Protein AF-A0A7Y2FID9-F1 (afdb_monomer_lite)

Sequence (78 aa):
MVPIRKNREFSETIAGQFGVSNIRHKVAKIYGRPDDTLSLGYLETWYYFREKLSFVFHNDELEKIMPLNIGGQSSLGR

Secondary structure (DSSP, 8-state):
-------HHHHHHHHHHS-GGGHHHHHHHHH-S-SEEEEETTEEEEEETTTTEEEEEETTEEEEEEE-----------

pLDDT: mean 72.85, std 17.8, range [35.72, 93.75]

Foldseek 3Di:
DDPPDPDPVVVVCLQPPDDQQASPVVCCVVLNAAPDWDDDPQWIKGHHVVQQKIFIGGNSHGPDIDGRCPDDCPDPDD

Radius of gyration: 14.45 Å; chains: 1; bounding box: 34×40×37 Å

Structure (mmCIF, N/CA/C/O backbone):
data_AF-A0A7Y2FID9-F1
#
_entry.id   AF-A0A7Y2FID9-F1
#
loop_
_atom_site.group_PDB
_atom_site.id
_atom_site.type_symbol
_atom_site.label_atom_id
_atom_site.label_alt_id
_atom_site.label_comp_id
_atom_site.label_asym_id
_atom_site.label_entity_id
_atom_site.label_seq_id
_atom_site.pdbx_PDB_ins_code
_atom_site.Cartn_x
_atom_site.Cartn_y
_atom_site.Cartn_z
_atom_site.occupancy
_atom_site.B_iso_or_equiv
_atom_site.auth_seq_id
_atom_site.auth_comp_id
_atom_site.auth_asym_id
_atom_site.auth_atom_id
_atom_site.pdbx_PDB_model_num
ATOM 1 N N . MET A 1 1 ? -22.596 2.860 8.961 1.00 36.75 1 MET A N 1
ATOM 2 C CA . MET A 1 1 ? -21.442 2.849 8.033 1.00 36.75 1 MET A CA 1
ATOM 3 C C . MET A 1 1 ? -20.673 4.139 8.265 1.00 36.75 1 MET A C 1
ATOM 5 O O . MET A 1 1 ? -21.194 5.195 7.937 1.00 36.75 1 MET A O 1
ATOM 9 N N . VAL A 1 2 ? -19.522 4.091 8.940 1.00 35.72 2 VAL A N 1
ATOM 10 C CA . VAL A 1 2 ? -18.727 5.302 9.205 1.00 35.72 2 VAL A CA 1
ATOM 11 C C . VAL A 1 2 ? -17.958 5.636 7.924 1.00 35.72 2 VAL A C 1
ATOM 13 O O . VAL A 1 2 ? -17.231 4.767 7.439 1.00 35.72 2 VAL A O 1
ATOM 16 N N . PRO A 1 3 ? -18.124 6.830 7.331 1.00 42.69 3 PRO A N 1
ATOM 17 C CA . PRO A 1 3 ? -17.349 7.220 6.167 1.00 42.69 3 PRO A CA 1
ATOM 18 C C . PRO A 1 3 ? -15.904 7.420 6.620 1.00 42.69 3 PRO A C 1
ATOM 20 O O . PRO A 1 3 ? -15.573 8.412 7.266 1.00 42.69 3 PRO A O 1
ATOM 23 N N . ILE A 1 4 ? -15.049 6.444 6.315 1.00 47.22 4 ILE A N 1
ATOM 24 C CA . ILE A 1 4 ? -13.610 6.537 6.547 1.00 47.22 4 ILE A CA 1
ATOM 25 C C . ILE A 1 4 ? -13.0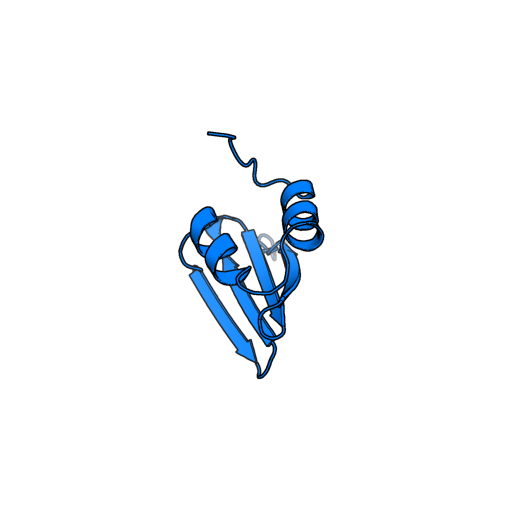96 7.631 5.609 1.00 47.22 4 ILE A C 1
ATOM 27 O O . ILE A 1 4 ? -12.819 7.395 4.433 1.00 47.22 4 ILE A O 1
ATOM 31 N N . ARG A 1 5 ? -13.037 8.869 6.103 1.00 46.22 5 ARG A N 1
ATOM 32 C CA . ARG A 1 5 ? -12.331 9.944 5.413 1.00 46.22 5 ARG A CA 1
ATOM 33 C C . ARG A 1 5 ? -10.855 9.552 5.400 1.00 46.22 5 ARG A C 1
ATOM 35 O O . ARG A 1 5 ? -10.288 9.304 6.459 1.00 46.22 5 ARG A O 1
ATOM 42 N N . LYS A 1 6 ? -10.272 9.465 4.198 1.00 50.88 6 LYS A N 1
ATOM 43 C CA . LYS A 1 6 ? -8.846 9.225 3.906 1.00 50.88 6 LYS A CA 1
ATOM 44 C C . LYS A 1 6 ? -7.986 10.348 4.520 1.00 50.88 6 LYS A C 1
ATOM 46 O O . LYS A 1 6 ? -7.477 11.198 3.802 1.00 50.88 6 LYS A O 1
ATOM 51 N N . ASN A 1 7 ? -7.902 10.408 5.845 1.00 46.53 7 ASN A N 1
ATOM 52 C CA . ASN A 1 7 ? -7.190 11.434 6.598 1.00 46.53 7 ASN A CA 1
ATOM 53 C C . ASN A 1 7 ? -6.010 10.807 7.335 1.00 46.53 7 ASN A C 1
ATOM 55 O O . ASN A 1 7 ? -6.060 9.647 7.724 1.00 46.53 7 ASN A O 1
ATOM 59 N N . ARG A 1 8 ? -4.958 11.596 7.548 1.00 53.41 8 ARG A N 1
ATOM 60 C CA . ARG A 1 8 ? -3.712 11.209 8.229 1.00 53.41 8 ARG A CA 1
ATOM 61 C C . ARG A 1 8 ? -3.930 10.517 9.588 1.00 53.41 8 ARG A C 1
ATOM 63 O O . ARG A 1 8 ? -3.212 9.577 9.902 1.00 53.41 8 ARG A O 1
ATOM 70 N N . GLU A 1 9 ? -4.974 10.899 10.323 1.00 55.59 9 GLU A N 1
ATOM 71 C CA . GLU A 1 9 ? -5.401 10.242 11.572 1.00 55.59 9 GLU A CA 1
ATOM 72 C C . GLU A 1 9 ? -5.806 8.772 11.384 1.00 55.59 9 GLU A C 1
ATOM 74 O O . GLU A 1 9 ? -5.620 7.955 12.281 1.00 55.59 9 GLU A O 1
ATOM 79 N N . PHE A 1 10 ? -6.336 8.393 10.218 1.00 59.12 10 PHE A N 1
ATOM 80 C CA . PHE A 1 10 ? -6.707 7.009 9.920 1.00 59.12 10 PHE A CA 1
ATOM 81 C C . PHE A 1 10 ? -5.475 6.112 9.781 1.00 59.12 10 PHE A C 1
ATOM 83 O O . PHE A 1 10 ? -5.479 4.984 10.267 1.00 59.12 10 PHE A O 1
ATOM 90 N N . SER A 1 11 ? -4.408 6.627 9.168 1.00 57.16 11 SER A N 1
ATOM 91 C CA . SER A 1 11 ? -3.110 5.959 9.057 1.00 57.16 11 SER A CA 1
ATOM 92 C C . SER A 1 11 ? -2.541 5.603 10.429 1.00 57.16 11 SER A C 1
ATOM 94 O O . SER A 1 11 ? -2.119 4.473 10.662 1.00 57.16 11 SER A O 1
ATOM 96 N N . GLU A 1 12 ? -2.588 6.571 11.346 1.00 57.03 12 GLU A N 1
ATOM 97 C CA . GLU A 1 12 ? -2.108 6.435 12.722 1.00 57.03 12 GLU A CA 1
ATOM 98 C C . GLU A 1 12 ? -3.032 5.520 13.541 1.00 57.03 12 GLU A C 1
ATOM 100 O O . GLU A 1 12 ? -2.559 4.689 14.312 1.00 57.03 12 GLU A O 1
ATOM 105 N N . THR A 1 13 ? -4.347 5.574 13.300 1.00 58.31 13 THR A N 1
ATOM 106 C CA . THR A 1 13 ? -5.334 4.693 13.950 1.00 58.31 13 THR A CA 1
ATOM 107 C C . THR A 1 13 ? -5.183 3.235 13.507 1.00 58.31 13 THR A C 1
ATOM 109 O O . THR A 1 13 ? -5.250 2.324 14.330 1.00 58.31 13 THR A O 1
ATOM 112 N N . ILE A 1 14 ? -4.945 2.985 12.216 1.00 59.03 14 ILE A N 1
ATOM 113 C CA . ILE A 1 14 ? -4.724 1.636 11.680 1.00 59.03 14 ILE A CA 1
ATOM 114 C C . ILE A 1 14 ? -3.415 1.040 12.211 1.00 59.03 14 ILE A C 1
ATOM 116 O O . ILE A 1 14 ? -3.405 -0.138 12.569 1.00 59.03 14 ILE A O 1
ATOM 120 N N . ALA A 1 15 ? -2.353 1.848 12.308 1.00 54.44 15 ALA A N 1
ATOM 121 C CA . ALA A 1 15 ? -1.082 1.438 12.900 1.00 54.44 15 ALA A CA 1
ATOM 122 C C . ALA A 1 15 ? -1.194 1.186 14.418 1.00 54.44 15 ALA A C 1
ATOM 124 O O . ALA A 1 15 ? -0.592 0.246 14.927 1.00 54.44 15 ALA A O 1
ATOM 125 N N . GLY A 1 16 ? -1.995 1.985 15.135 1.00 52.34 16 GLY A N 1
ATOM 126 C CA . GLY A 1 16 ? -2.108 1.920 16.594 1.00 52.34 16 GLY A CA 1
ATOM 127 C C . GLY A 1 16 ? -3.095 0.890 17.160 1.00 52.34 16 GLY A C 1
ATOM 128 O O . GLY A 1 16 ? -2.874 0.403 18.264 1.00 52.34 16 GLY A O 1
ATOM 129 N N . GLN A 1 17 ? -4.189 0.549 16.462 1.00 52.31 17 GLN A N 1
ATOM 130 C CA . GLN A 1 17 ? -5.290 -0.220 17.078 1.00 52.31 17 GLN A CA 1
ATOM 131 C C . GLN A 1 17 ? -5.334 -1.724 16.783 1.00 52.31 17 GLN A C 1
ATOM 133 O O . GLN A 1 17 ? -5.992 -2.439 17.536 1.00 52.31 17 GLN A O 1
ATOM 138 N N . PHE A 1 18 ? -4.742 -2.233 15.696 1.00 52.53 18 PHE A N 1
ATOM 139 C CA . PHE A 1 18 ? -5.263 -3.492 15.130 1.00 52.53 18 PHE A CA 1
ATOM 140 C C . PHE A 1 18 ? -4.321 -4.683 15.006 1.00 52.53 18 PHE A C 1
ATOM 142 O O . PHE A 1 18 ? -4.793 -5.744 14.596 1.00 52.53 18 PHE A O 1
ATOM 149 N N . GLY A 1 19 ? -3.059 -4.567 15.413 1.00 53.50 19 GLY A N 1
ATOM 150 C CA . GLY A 1 19 ? -2.125 -5.683 15.312 1.00 53.50 19 GLY A CA 1
ATOM 151 C C . GLY A 1 19 ? -1.806 -6.062 13.860 1.00 53.50 19 GLY A C 1
ATOM 152 O O . GLY A 1 19 ? -2.558 -5.837 12.910 1.00 53.50 19 GLY A O 1
ATOM 153 N N . VAL A 1 20 ? -0.621 -6.626 13.704 1.00 51.25 20 VAL A N 1
ATOM 154 C CA . VAL A 1 20 ? 0.136 -6.739 12.456 1.00 51.25 20 VAL A CA 1
ATOM 155 C C . VAL A 1 20 ? -0.556 -7.585 11.377 1.00 51.25 20 VAL A C 1
ATOM 157 O O . VAL A 1 20 ? -0.409 -7.348 10.184 1.00 51.25 20 VAL A O 1
ATOM 160 N N . SER A 1 21 ? -1.379 -8.553 11.776 1.00 54.44 21 SER A N 1
ATOM 161 C CA . SER A 1 21 ? -1.651 -9.736 10.953 1.00 54.44 21 SER A CA 1
ATOM 162 C C . SER A 1 21 ? -2.509 -9.552 9.696 1.00 54.44 21 SER A C 1
ATOM 164 O O . SER A 1 21 ? -2.752 -10.549 9.024 1.00 54.44 21 SER A O 1
ATOM 166 N N . ASN A 1 22 ? -2.990 -8.352 9.334 1.00 69.19 22 ASN A N 1
ATOM 167 C CA . ASN A 1 22 ? -3.563 -8.184 7.987 1.00 69.19 22 ASN A CA 1
ATOM 168 C C . ASN A 1 22 ? -3.721 -6.742 7.480 1.00 69.19 22 ASN A C 1
ATOM 170 O O . ASN A 1 22 ? -4.751 -6.368 6.902 1.00 69.19 22 ASN A O 1
ATOM 174 N N . ILE A 1 23 ? -2.726 -5.889 7.708 1.00 78.38 23 ILE A N 1
ATOM 175 C CA . ILE A 1 23 ? -2.820 -4.489 7.280 1.00 78.38 23 ILE A CA 1
ATOM 176 C C . ILE A 1 23 ? -2.925 -4.348 5.752 1.00 78.38 23 ILE A C 1
ATOM 178 O O . ILE A 1 23 ? -3.693 -3.520 5.264 1.00 78.38 23 ILE A O 1
ATOM 182 N N . ARG A 1 24 ? -2.279 -5.243 4.995 1.00 80.62 24 ARG A N 1
ATOM 183 C CA . ARG A 1 24 ? -2.345 -5.311 3.525 1.00 80.62 24 ARG A CA 1
ATOM 184 C C . ARG A 1 24 ? -3.764 -5.540 3.009 1.00 80.62 24 ARG A C 1
ATOM 186 O O . ARG A 1 24 ? -4.237 -4.795 2.154 1.00 80.62 24 ARG A O 1
ATOM 193 N N . HIS A 1 25 ? -4.490 -6.513 3.569 1.00 82.31 25 HIS A N 1
ATOM 194 C CA . HIS A 1 25 ? -5.879 -6.771 3.177 1.00 82.31 25 HIS A CA 1
ATOM 195 C C . HIS A 1 25 ? -6.792 -5.579 3.486 1.00 82.31 25 HIS A C 1
ATOM 197 O O . HIS A 1 25 ? -7.707 -5.279 2.722 1.00 82.31 25 HIS A O 1
ATOM 203 N N . LYS A 1 26 ? -6.537 -4.856 4.583 1.00 79.44 26 LYS A N 1
ATOM 204 C CA . LYS A 1 26 ? -7.305 -3.649 4.922 1.00 79.44 26 LYS A CA 1
ATOM 205 C C . LYS A 1 26 ? -7.020 -2.501 3.960 1.00 79.44 26 LYS A C 1
ATOM 207 O O . LYS A 1 26 ? -7.968 -1.867 3.502 1.00 79.44 26 LYS A O 1
ATOM 212 N N . VAL A 1 27 ? -5.750 -2.266 3.625 1.00 83.31 27 VAL A N 1
ATOM 213 C CA . VAL A 1 27 ? -5.367 -1.280 2.605 1.00 83.31 27 VAL A CA 1
ATOM 214 C C . VAL A 1 27 ? -6.056 -1.624 1.284 1.00 83.31 27 VAL A C 1
ATOM 216 O O . VAL A 1 27 ? -6.755 -0.773 0.737 1.00 83.31 27 VAL A O 1
ATOM 219 N N . ALA A 1 28 ? -5.996 -2.889 0.856 1.00 83.88 28 ALA A N 1
ATOM 220 C CA . ALA A 1 28 ? -6.653 -3.347 -0.367 1.00 83.88 28 ALA A CA 1
ATOM 221 C C . ALA A 1 28 ? -8.186 -3.187 -0.335 1.00 83.88 28 ALA A C 1
ATOM 223 O O . ALA A 1 28 ? -8.809 -2.850 -1.337 1.00 83.88 28 ALA A O 1
ATOM 224 N N . LYS A 1 29 ? -8.826 -3.388 0.822 1.00 84.44 29 LYS A N 1
ATOM 225 C CA . LYS A 1 29 ? -10.279 -3.212 0.976 1.00 84.44 29 LYS A CA 1
ATOM 226 C C . LYS A 1 29 ? -10.724 -1.752 0.833 1.00 84.44 29 LYS A C 1
ATOM 228 O O . LYS A 1 29 ? -11.853 -1.500 0.422 1.00 84.44 29 LYS A O 1
ATOM 233 N N . ILE A 1 30 ? -9.874 -0.801 1.215 1.00 84.06 30 ILE A N 1
ATOM 234 C CA . ILE A 1 30 ? -10.211 0.630 1.251 1.00 84.06 30 ILE A CA 1
ATOM 235 C C . ILE A 1 30 ? -9.816 1.324 -0.047 1.00 84.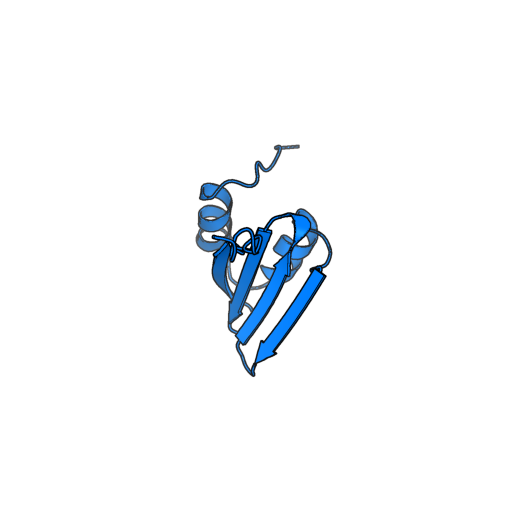06 30 ILE A C 1
ATOM 237 O O . ILE A 1 30 ? -10.587 2.116 -0.586 1.00 84.06 30 ILE A O 1
ATOM 241 N N . TYR A 1 31 ? -8.604 1.051 -0.519 1.00 83.88 31 TYR A N 1
ATOM 242 C CA . TYR A 1 31 ? -8.027 1.699 -1.690 1.00 83.88 31 TYR A CA 1
ATOM 243 C C . TYR A 1 31 ? -8.219 0.876 -2.968 1.00 83.88 31 TYR A C 1
ATOM 245 O O . TYR A 1 31 ? -8.047 1.403 -4.061 1.00 83.88 31 TYR A O 1
ATOM 253 N N . GLY A 1 32 ? -8.651 -0.380 -2.847 1.00 86.94 32 GLY A N 1
ATOM 254 C CA . GLY A 1 32 ? -8.730 -1.311 -3.964 1.00 86.94 32 GLY A CA 1
ATOM 255 C C . GLY A 1 32 ? -7.392 -2.001 -4.209 1.00 86.94 32 GLY A C 1
ATOM 256 O O . GLY A 1 32 ? -6.516 -2.037 -3.350 1.00 86.94 32 GLY A O 1
ATOM 257 N N . ARG A 1 33 ? -7.232 -2.579 -5.398 1.00 89.31 33 ARG A N 1
ATOM 258 C CA . ARG A 1 33 ? -5.952 -3.155 -5.814 1.00 89.31 33 ARG A CA 1
ATOM 259 C C . ARG A 1 33 ? -4.935 -2.019 -6.034 1.00 89.31 33 ARG A C 1
ATOM 261 O O . ARG A 1 33 ? -5.330 -1.019 -6.629 1.00 89.31 33 ARG A O 1
ATOM 268 N N . PRO A 1 34 ? -3.670 -2.161 -5.597 1.00 90.56 34 PRO A N 1
ATOM 269 C CA . PRO A 1 34 ? -2.636 -1.188 -5.938 1.00 90.56 34 PRO A CA 1
ATOM 270 C C . PRO A 1 34 ? -2.444 -1.100 -7.453 1.00 90.56 34 PRO A C 1
ATOM 272 O O . PRO A 1 34 ? -2.580 -2.106 -8.156 1.00 90.56 34 PRO A O 1
ATOM 275 N N . ASP A 1 35 ? -2.124 0.100 -7.936 1.00 91.88 35 ASP A N 1
ATOM 276 C CA . ASP A 1 35 ? -1.804 0.340 -9.345 1.00 91.88 35 ASP A CA 1
ATOM 277 C C . ASP A 1 35 ? -0.473 -0.327 -9.714 1.00 91.88 35 ASP A C 1
ATOM 279 O O . ASP A 1 35 ? -0.333 -0.873 -10.806 1.00 91.88 35 ASP A O 1
ATOM 283 N N . ASP A 1 36 ? 0.486 -0.301 -8.783 1.00 93.31 36 ASP A N 1
ATOM 284 C CA . ASP A 1 36 ? 1.789 -0.943 -8.932 1.00 93.31 36 ASP A CA 1
ATOM 285 C C . ASP A 1 36 ? 2.342 -1.412 -7.578 1.00 93.31 36 ASP A C 1
ATOM 287 O O . ASP A 1 36 ? 1.950 -0.916 -6.516 1.00 93.31 36 ASP A O 1
ATOM 291 N N . THR A 1 37 ? 3.264 -2.371 -7.606 1.00 92.62 37 THR A N 1
ATOM 292 C CA . THR A 1 37 ? 3.898 -2.939 -6.414 1.00 92.62 37 THR A CA 1
ATOM 293 C C . THR A 1 37 ? 5.387 -3.167 -6.639 1.00 92.62 37 THR A C 1
ATOM 295 O O . THR A 1 37 ? 5.771 -3.856 -7.581 1.00 92.62 37 THR A O 1
ATOM 298 N N . LEU A 1 38 ? 6.226 -2.670 -5.732 1.00 92.50 38 LEU A N 1
ATOM 299 C CA . LEU A 1 38 ? 7.664 -2.935 -5.704 1.00 92.50 38 LEU A CA 1
ATOM 300 C C . LEU A 1 38 ? 7.989 -3.834 -4.513 1.00 92.50 38 LEU A C 1
ATOM 302 O O . LEU A 1 38 ? 7.734 -3.439 -3.383 1.00 92.50 38 LEU A O 1
ATOM 306 N N . SER A 1 39 ? 8.594 -4.999 -4.737 1.00 91.69 39 SER A N 1
ATOM 307 C CA . SER A 1 39 ? 9.069 -5.872 -3.655 1.00 91.69 39 SER A CA 1
ATOM 308 C C . SER A 1 39 ? 10.592 -5.982 -3.675 1.00 91.69 39 SER A C 1
ATOM 310 O O . SER A 1 39 ? 11.199 -6.197 -4.724 1.00 91.69 39 SER A O 1
ATOM 312 N N . LEU A 1 40 ? 11.204 -5.817 -2.505 1.00 88.44 40 LEU A N 1
ATOM 313 C CA . LEU A 1 40 ? 12.635 -5.914 -2.267 1.00 88.44 40 LEU A CA 1
ATOM 314 C C . LEU A 1 40 ? 12.887 -6.679 -0.960 1.00 88.44 40 LEU A C 1
ATOM 316 O O . LEU A 1 40 ? 13.032 -6.104 0.120 1.00 88.44 40 LEU A O 1
ATOM 320 N N . GLY A 1 41 ? 12.921 -8.008 -1.071 1.00 89.25 41 GLY A N 1
ATOM 321 C CA . GLY A 1 41 ? 13.086 -8.909 0.068 1.00 89.25 41 GLY A CA 1
ATOM 322 C C . GLY A 1 41 ? 11.919 -8.785 1.044 1.00 89.25 41 GLY A C 1
ATOM 323 O O . GLY A 1 41 ? 10.782 -9.087 0.696 1.00 89.25 41 GLY A O 1
ATOM 324 N N . TYR A 1 42 ? 12.209 -8.327 2.260 1.00 87.00 42 TYR A N 1
ATOM 325 C CA . TYR A 1 42 ? 11.198 -8.103 3.294 1.00 87.00 42 TYR A CA 1
ATOM 326 C C . TYR A 1 42 ? 10.430 -6.792 3.112 1.00 87.00 42 TYR A C 1
ATOM 328 O O . TYR A 1 42 ? 9.432 -6.590 3.789 1.00 87.00 42 TYR A O 1
ATOM 336 N N . LEU A 1 43 ? 10.867 -5.894 2.228 1.00 88.62 43 LEU A N 1
ATOM 337 C CA . LEU A 1 43 ? 10.196 -4.622 1.988 1.00 88.62 43 LEU A CA 1
ATOM 338 C C . LEU A 1 43 ? 9.281 -4.725 0.766 1.00 88.62 43 LEU A C 1
ATOM 340 O O . LEU A 1 43 ? 9.689 -5.211 -0.284 1.00 88.62 43 LEU A O 1
ATOM 344 N N . GLU A 1 44 ? 8.055 -4.236 0.864 1.00 92.19 44 GLU A N 1
ATOM 345 C CA . GLU A 1 44 ? 7.109 -4.190 -0.246 1.00 92.19 44 GLU A CA 1
ATOM 346 C C . GLU A 1 44 ? 6.379 -2.856 -0.263 1.00 92.19 44 GLU A C 1
ATOM 348 O O . GLU A 1 44 ? 5.792 -2.453 0.727 1.00 92.19 44 GLU A O 1
ATOM 353 N N . THR A 1 45 ? 6.391 -2.151 -1.385 1.00 92.50 45 THR A N 1
ATOM 354 C CA . THR A 1 45 ? 5.725 -0.861 -1.541 1.00 92.50 45 THR A CA 1
ATOM 355 C C . THR A 1 45 ? 4.579 -0.981 -2.524 1.00 92.50 45 THR A C 1
ATOM 357 O O . THR A 1 45 ? 4.768 -1.422 -3.651 1.00 92.50 45 THR A O 1
ATOM 360 N N . TRP A 1 46 ? 3.389 -0.572 -2.110 1.00 93.75 46 TRP A N 1
ATOM 361 C CA . TRP A 1 46 ? 2.201 -0.493 -2.949 1.00 93.75 46 TRP A CA 1
ATOM 362 C C . TRP A 1 46 ? 1.948 0.950 -3.354 1.00 93.75 46 TRP A C 1
ATOM 364 O O . TRP A 1 46 ? 1.851 1.827 -2.494 1.00 93.75 46 TRP A O 1
ATOM 374 N N . TYR A 1 47 ? 1.796 1.189 -4.649 1.00 91.31 47 TYR A N 1
ATOM 375 C CA . TYR A 1 47 ? 1.559 2.504 -5.224 1.00 91.31 47 TYR A CA 1
ATOM 376 C C . TYR A 1 47 ? 0.094 2.649 -5.631 1.00 91.31 47 TYR A C 1
ATOM 378 O O . TYR A 1 47 ? -0.471 1.787 -6.300 1.00 91.31 47 TYR A O 1
ATOM 386 N N . TYR A 1 48 ? -0.505 3.765 -5.224 1.00 89.81 48 TYR A N 1
ATOM 387 C CA . TYR A 1 48 ? -1.848 4.192 -5.600 1.00 89.81 48 TYR A CA 1
ATOM 388 C C . TYR A 1 48 ? -1.728 5.578 -6.240 1.00 89.81 48 TYR A C 1
ATOM 390 O O . TYR A 1 48 ? -1.760 6.610 -5.560 1.00 89.81 48 TYR A O 1
ATOM 398 N N . PHE A 1 49 ? -1.510 5.617 -7.555 1.00 86.81 49 PHE A N 1
ATOM 399 C CA . PHE A 1 49 ? -1.242 6.842 -8.308 1.00 86.81 49 PHE A CA 1
ATOM 400 C C . PHE A 1 49 ? -2.460 7.757 -8.355 1.00 86.81 49 PHE A C 1
ATOM 402 O O . PHE A 1 49 ? -2.314 8.978 -8.263 1.00 86.81 49 PHE A O 1
ATOM 409 N N . ARG A 1 50 ? -3.665 7.178 -8.435 1.00 86.25 50 ARG A N 1
ATOM 410 C CA . ARG A 1 50 ? -4.918 7.943 -8.407 1.00 86.25 50 ARG A CA 1
ATOM 411 C C . ARG A 1 50 ? -5.064 8.725 -7.102 1.00 86.25 50 ARG A C 1
ATOM 413 O O . ARG A 1 50 ? -5.454 9.890 -7.116 1.00 86.25 50 ARG A O 1
ATOM 420 N N . GLU A 1 51 ? -4.719 8.101 -5.984 1.00 84.06 51 GLU A N 1
ATOM 421 C CA . GLU A 1 51 ? -4.721 8.710 -4.656 1.00 84.06 51 GLU A CA 1
ATOM 422 C C . GLU A 1 51 ? -3.454 9.501 -4.338 1.00 84.06 51 GLU A C 1
ATOM 424 O O . GLU A 1 51 ? -3.421 10.186 -3.317 1.00 84.06 51 GLU A O 1
ATOM 429 N N . LYS A 1 52 ? -2.429 9.424 -5.196 1.00 88.69 52 LYS A N 1
ATOM 430 C CA . LYS A 1 52 ? -1.099 10.003 -4.973 1.00 88.69 52 LYS A CA 1
ATOM 431 C C . LYS A 1 52 ? -0.507 9.573 -3.627 1.00 88.69 52 LYS A C 1
ATOM 433 O O . LYS A 1 52 ? 0.061 10.381 -2.894 1.00 88.69 52 LYS A O 1
ATOM 438 N N . LEU A 1 53 ? -0.643 8.293 -3.291 1.00 89.50 53 LEU A N 1
ATOM 439 C CA . LEU A 1 53 ? -0.155 7.712 -2.042 1.00 89.50 53 LEU A CA 1
ATOM 440 C C . LEU A 1 53 ? 0.557 6.391 -2.309 1.00 89.50 53 LEU A C 1
ATOM 442 O O . LEU A 1 53 ? 0.268 5.686 -3.271 1.00 89.50 53 LEU A O 1
ATOM 446 N N . SER A 1 54 ? 1.476 6.049 -1.422 1.00 89.94 54 SER A N 1
ATOM 447 C CA . SER A 1 54 ? 2.135 4.751 -1.394 1.00 89.94 54 SER A CA 1
ATOM 448 C C . SER A 1 54 ? 2.197 4.215 0.025 1.00 89.94 54 SER A C 1
ATOM 450 O O . SER A 1 54 ? 2.306 4.983 0.983 1.00 89.94 54 SER A O 1
ATOM 452 N N . PHE A 1 55 ? 2.103 2.898 0.147 1.00 90.75 55 PHE A N 1
ATOM 453 C CA . PHE A 1 55 ? 2.167 2.165 1.404 1.00 90.75 55 PHE A CA 1
ATOM 454 C C . PHE A 1 55 ? 3.400 1.276 1.362 1.00 90.75 55 PHE A C 1
ATOM 456 O O . PHE A 1 55 ? 3.499 0.423 0.490 1.00 90.75 55 PHE A O 1
ATOM 463 N N . VAL A 1 56 ? 4.332 1.495 2.278 1.00 89.56 56 VAL A N 1
ATOM 464 C CA . VAL A 1 56 ? 5.542 0.697 2.450 1.00 89.56 56 VAL A CA 1
ATOM 465 C C . VAL A 1 56 ? 5.282 -0.291 3.571 1.00 89.56 56 VAL A C 1
ATOM 467 O O . VAL A 1 56 ? 4.992 0.101 4.701 1.00 89.56 56 VAL A O 1
ATOM 470 N N . PHE A 1 57 ? 5.373 -1.565 3.241 1.00 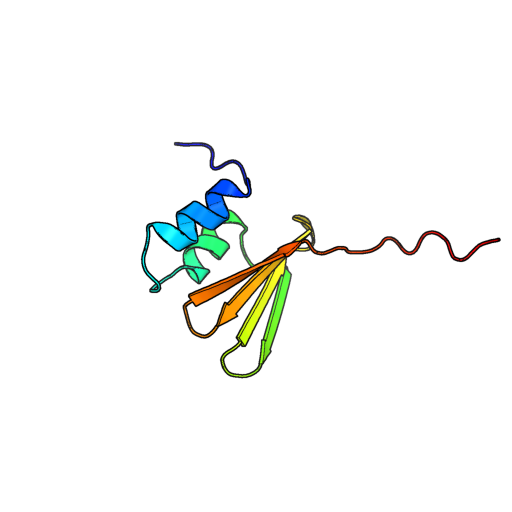88.56 57 PHE A N 1
ATOM 471 C CA . PHE A 1 57 ? 5.256 -2.687 4.144 1.00 88.56 57 PHE A CA 1
ATOM 472 C C . PHE A 1 57 ? 6.632 -3.295 4.387 1.00 88.56 57 PHE A C 1
ATOM 474 O O . PHE A 1 57 ? 7.423 -3.426 3.456 1.00 88.56 57 PHE A O 1
ATOM 481 N N . HIS A 1 58 ? 6.890 -3.711 5.619 1.00 86.69 58 HIS A N 1
ATOM 482 C CA . HIS A 1 58 ? 8.048 -4.518 5.971 1.00 86.69 58 HIS A CA 1
ATOM 483 C C . HIS A 1 58 ? 7.541 -5.812 6.606 1.00 86.69 58 HIS A C 1
ATOM 485 O O . HIS A 1 58 ? 6.891 -5.790 7.650 1.00 86.69 58 HIS A O 1
ATOM 491 N N . ASN A 1 59 ? 7.773 -6.941 5.939 1.00 85.06 59 ASN A N 1
ATOM 492 C CA . ASN A 1 59 ? 7.064 -8.199 6.149 1.00 85.06 59 ASN A CA 1
ATOM 493 C C . ASN A 1 59 ? 5.542 -7.984 6.046 1.00 85.06 59 ASN A C 1
ATOM 495 O O . ASN A 1 59 ? 5.045 -7.483 5.032 1.00 85.06 59 ASN A O 1
ATOM 499 N N . ASP A 1 60 ? 4.808 -8.325 7.101 1.00 77.94 60 ASP A N 1
ATOM 500 C CA . ASP A 1 60 ? 3.361 -8.143 7.199 1.00 77.94 60 ASP A CA 1
ATOM 501 C C . ASP A 1 60 ? 2.962 -6.815 7.862 1.00 77.94 60 ASP A C 1
ATOM 503 O O . ASP A 1 60 ? 1.773 -6.543 8.028 1.00 77.94 60 ASP A O 1
ATOM 507 N N . GLU A 1 61 ? 3.929 -5.964 8.218 1.00 80.56 61 GLU A N 1
ATOM 508 C CA . GLU A 1 61 ? 3.681 -4.703 8.917 1.00 80.56 61 GLU A CA 1
ATOM 509 C C . GLU A 1 61 ? 3.630 -3.525 7.945 1.00 80.56 61 GLU A C 1
ATOM 511 O O . GLU A 1 61 ? 4.332 -3.510 6.937 1.00 80.56 61 GLU A O 1
ATOM 516 N N . LEU A 1 62 ? 2.835 -2.500 8.259 1.00 82.25 62 LEU A N 1
ATOM 517 C CA . LEU A 1 62 ? 2.894 -1.222 7.553 1.00 82.25 62 LEU A CA 1
ATOM 518 C C . LEU A 1 62 ? 3.985 -0.373 8.199 1.00 82.25 62 LEU A C 1
ATOM 520 O O . LEU A 1 62 ? 3.801 0.141 9.298 1.00 82.25 62 LEU A O 1
ATOM 524 N N . GLU A 1 63 ? 5.096 -0.208 7.496 1.00 84.81 63 GLU A N 1
ATOM 525 C CA . GLU A 1 63 ? 6.223 0.590 7.965 1.00 84.81 63 GLU A CA 1
ATOM 526 C C . GLU A 1 63 ? 5.959 2.084 7.760 1.00 84.81 63 GLU A C 1
ATOM 528 O O . GLU A 1 63 ? 6.209 2.904 8.646 1.00 84.81 63 GLU A O 1
ATOM 533 N N . LYS A 1 64 ? 5.443 2.468 6.584 1.00 83.94 64 LYS A N 1
ATOM 534 C CA . LYS A 1 64 ? 5.263 3.882 6.244 1.00 83.94 64 LYS A CA 1
ATOM 535 C C . LYS A 1 64 ? 4.175 4.114 5.211 1.00 83.94 64 LYS A C 1
ATOM 537 O O . LYS A 1 64 ? 3.935 3.296 4.333 1.00 83.94 64 LYS A O 1
ATOM 542 N N . ILE A 1 65 ? 3.570 5.295 5.261 1.00 86.94 65 ILE A N 1
ATOM 543 C CA . ILE A 1 65 ? 2.755 5.826 4.167 1.00 86.94 65 ILE A CA 1
ATOM 544 C C . ILE A 1 65 ? 3.455 7.062 3.623 1.00 86.94 65 ILE A C 1
ATOM 546 O O . ILE A 1 65 ? 3.815 7.962 4.385 1.00 86.94 65 ILE A O 1
ATOM 550 N N . MET A 1 66 ? 3.661 7.110 2.310 1.00 83.19 66 MET A N 1
ATOM 551 C CA . MET A 1 66 ? 4.351 8.210 1.649 1.00 83.19 66 MET A CA 1
ATOM 552 C C . MET A 1 66 ? 3.461 8.844 0.577 1.00 83.19 66 MET A C 1
ATOM 554 O O . MET A 1 66 ? 2.925 8.125 -0.270 1.00 83.19 66 MET A O 1
ATOM 558 N N . PRO A 1 67 ? 3.295 10.180 0.573 1.00 86.38 67 PRO A N 1
ATOM 559 C CA . PRO A 1 67 ? 2.656 10.864 -0.540 1.00 86.38 67 PRO A CA 1
ATOM 560 C C . PRO A 1 67 ? 3.516 10.713 -1.796 1.00 86.38 67 PRO A C 1
ATOM 562 O O . PRO A 1 67 ? 4.732 10.906 -1.764 1.00 86.38 67 PRO A O 1
ATOM 565 N N . LEU A 1 68 ? 2.873 10.380 -2.910 1.00 82.00 68 LEU A N 1
ATOM 566 C CA . LEU A 1 68 ? 3.512 10.362 -4.214 1.00 82.00 68 LEU A CA 1
ATOM 567 C C . LEU A 1 68 ? 3.475 11.773 -4.780 1.00 82.00 68 LEU A C 1
ATOM 569 O O . LEU A 1 68 ? 2.456 12.239 -5.293 1.00 82.00 68 LEU A O 1
ATOM 573 N N . ASN A 1 69 ? 4.620 12.445 -4.727 1.00 73.62 69 ASN A N 1
ATOM 574 C CA . ASN A 1 69 ? 4.857 13.609 -5.564 1.00 73.62 69 ASN A CA 1
ATOM 575 C C . ASN A 1 69 ? 5.126 13.119 -6.984 1.00 73.62 69 ASN A C 1
ATOM 577 O O . ASN A 1 69 ? 6.266 13.038 -7.434 1.00 73.62 69 ASN A O 1
ATOM 581 N N . ILE A 1 70 ? 4.045 12.782 -7.687 1.00 63.12 70 ILE A N 1
ATOM 582 C CA . ILE A 1 70 ? 4.058 12.631 -9.138 1.00 63.12 70 ILE A CA 1
ATOM 583 C C . ILE A 1 70 ? 4.203 14.052 -9.678 1.00 63.12 70 ILE A C 1
ATOM 585 O O . ILE A 1 70 ? 3.217 14.743 -9.938 1.00 63.12 70 ILE A O 1
ATOM 589 N N . GLY A 1 71 ? 5.440 14.546 -9.678 1.00 53.19 71 GLY A N 1
ATOM 590 C CA . GLY A 1 71 ? 5.762 15.862 -10.190 1.00 53.19 71 GLY A CA 1
ATOM 591 C C . GLY A 1 71 ? 5.248 15.953 -11.617 1.00 53.19 71 GLY A C 1
ATOM 592 O O . GLY A 1 71 ? 5.690 15.206 -12.488 1.00 53.19 71 GLY A O 1
ATOM 593 N N . GLY A 1 72 ? 4.322 16.877 -11.862 1.00 48.75 72 GLY A N 1
ATOM 594 C CA . GLY A 1 72 ? 4.217 17.445 -13.190 1.00 48.75 72 GLY A CA 1
ATOM 595 C C . GLY A 1 72 ? 5.575 18.062 -13.490 1.00 48.75 72 GLY A C 1
ATOM 596 O O . GLY A 1 72 ? 5.952 19.055 -12.870 1.00 48.75 72 GLY A O 1
ATOM 597 N N . GLN A 1 73 ? 6.328 17.465 -14.410 1.00 49.94 73 GLN A N 1
ATOM 598 C CA . GLN A 1 73 ? 7.319 18.225 -15.152 1.00 49.94 73 GLN A CA 1
ATOM 599 C C . GLN A 1 73 ? 6.559 19.313 -15.917 1.00 49.94 73 GLN A C 1
ATOM 601 O O . GLN A 1 73 ? 6.019 19.115 -16.998 1.00 49.94 73 GLN A O 1
ATOM 606 N N . SER A 1 74 ? 6.440 20.469 -15.295 1.00 51.56 74 SER A N 1
ATOM 607 C CA . SER A 1 74 ? 6.096 21.748 -15.896 1.00 51.56 74 SER A CA 1
ATOM 608 C C . SER A 1 74 ? 6.809 22.728 -14.970 1.00 51.56 74 SER A C 1
ATOM 610 O O . SER A 1 74 ? 6.347 22.961 -13.865 1.00 51.56 74 SER A O 1
ATOM 612 N N . SER A 1 75 ? 8.036 23.165 -15.228 1.00 50.28 75 SER A N 1
ATOM 613 C CA . SER A 1 75 ? 8.525 23.745 -16.471 1.00 50.28 75 SER A CA 1
ATOM 614 C C . SER A 1 75 ? 10.061 23.739 -16.498 1.00 50.28 75 SER A C 1
ATOM 616 O O . SER A 1 75 ? 10.698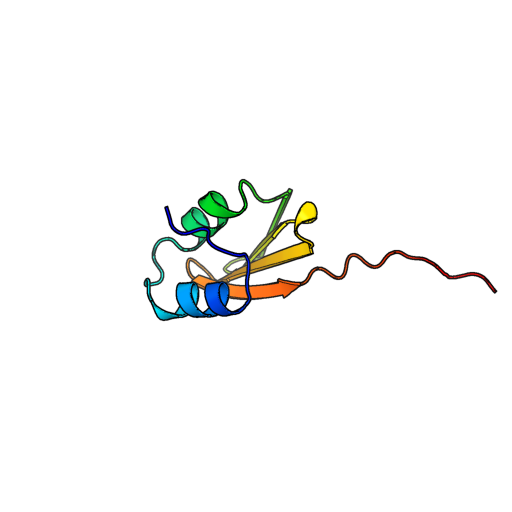 24.473 -15.745 1.00 50.28 75 SER A O 1
ATOM 618 N N . LEU A 1 76 ? 10.659 22.972 -17.411 1.00 53.75 76 LEU A N 1
ATOM 619 C CA . LEU A 1 76 ? 11.924 23.358 -18.041 1.00 53.75 76 LEU A CA 1
ATOM 620 C C . LEU A 1 76 ? 11.527 24.201 -19.252 1.00 53.75 76 LEU A C 1
ATOM 622 O O . LEU A 1 76 ? 11.121 23.661 -20.277 1.00 53.75 76 LEU A O 1
ATOM 626 N N . GLY A 1 77 ? 11.525 25.522 -19.097 1.00 53.56 77 GLY A N 1
ATOM 627 C CA . GLY A 1 77 ? 11.101 26.403 -20.179 1.00 53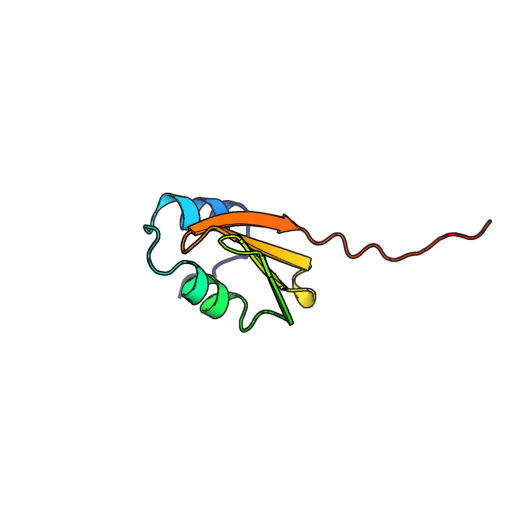.56 77 GLY A CA 1
ATOM 628 C C . GLY A 1 77 ? 10.987 27.868 -19.795 1.00 53.56 77 GLY A C 1
ATOM 629 O O . GLY A 1 77 ? 9.887 28.412 -19.851 1.00 53.56 77 GLY A O 1
ATOM 630 N N . ARG A 1 78 ? 12.105 28.492 -19.420 1.00 42.78 78 ARG A N 1
ATOM 631 C CA . ARG A 1 78 ? 12.638 29.720 -20.036 1.00 42.78 78 ARG A CA 1
ATOM 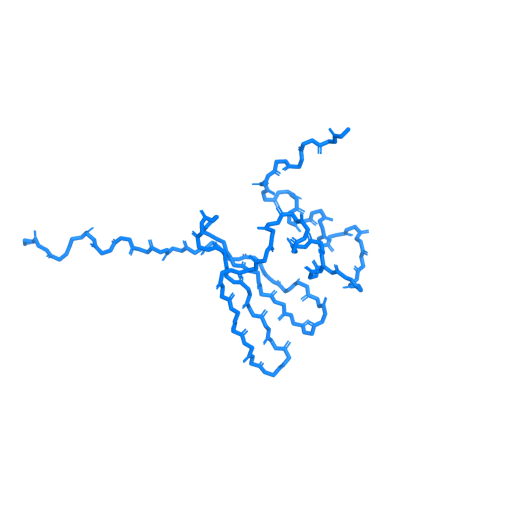632 C C . ARG A 1 78 ? 13.886 30.186 -19.305 1.00 42.78 78 ARG A C 1
ATOM 634 O O . ARG A 1 78 ? 13.859 30.185 -18.058 1.00 42.78 78 ARG A O 1
#